Protein AF-A0A815N388-F1 (afdb_monomer_lite)

Structure (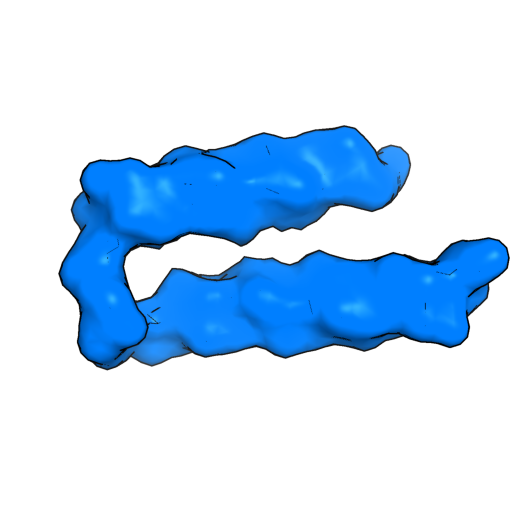mmCIF, N/CA/C/O backbone):
data_AF-A0A815N388-F1
#
_entry.id   AF-A0A815N388-F1
#
loop_
_atom_site.group_PDB
_atom_site.id
_atom_site.type_symbol
_atom_site.label_atom_id
_atom_site.label_alt_id
_atom_site.label_comp_id
_atom_site.label_asym_id
_atom_site.label_entity_id
_atom_site.label_seq_id
_atom_site.pdbx_PDB_ins_code
_atom_site.Cartn_x
_atom_site.Cartn_y
_atom_site.Cartn_z
_atom_site.occupancy
_atom_site.B_iso_or_equiv
_atom_site.auth_seq_id
_atom_site.auth_comp_id
_atom_site.auth_asym_id
_atom_site.auth_atom_id
_atom_site.pdbx_PDB_model_num
ATOM 1 N N . ALA A 1 1 ? -0.810 5.989 13.998 1.00 66.19 1 ALA A N 1
ATOM 2 C CA . ALA A 1 1 ? -0.762 4.801 13.116 1.00 66.19 1 ALA A CA 1
ATOM 3 C C . ALA A 1 1 ? -1.200 5.131 11.685 1.00 66.19 1 ALA A C 1
ATOM 5 O O . ALA A 1 1 ? -0.380 5.000 10.790 1.00 66.19 1 ALA A O 1
ATOM 6 N N . MET A 1 2 ? -2.423 5.636 11.469 1.00 81.88 2 MET A N 1
ATOM 7 C CA . MET A 1 2 ? -2.993 5.915 10.135 1.00 81.88 2 MET A CA 1
ATOM 8 C C . MET A 1 2 ? -2.107 6.777 9.212 1.00 81.88 2 MET A C 1
ATOM 10 O O . MET A 1 2 ? -1.843 6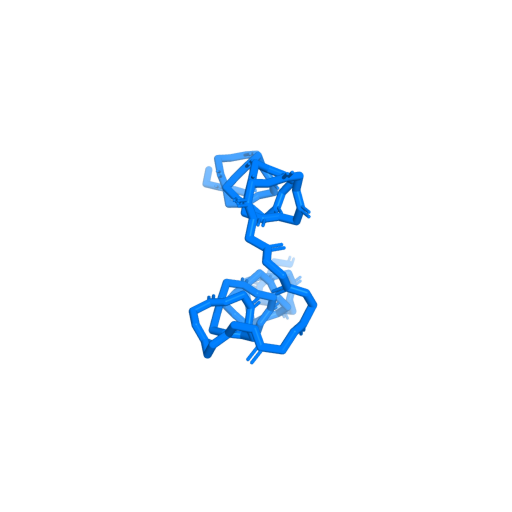.395 8.077 1.00 81.88 2 MET A O 1
ATOM 14 N N . LYS A 1 3 ? -1.584 7.899 9.731 1.00 86.81 3 LYS A N 1
ATOM 15 C CA . LYS A 1 3 ? -0.736 8.847 8.985 1.00 86.81 3 LYS A CA 1
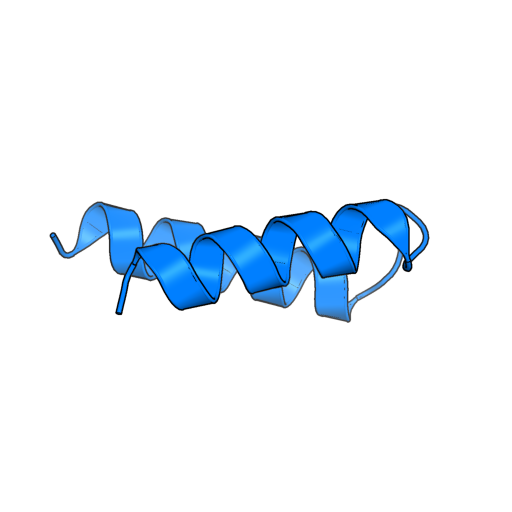ATOM 16 C C . LYS A 1 3 ? 0.520 8.195 8.390 1.00 86.81 3 LYS A C 1
ATOM 18 O O . LYS A 1 3 ? 0.855 8.446 7.241 1.00 86.81 3 LYS A O 1
ATOM 23 N N . ASN A 1 4 ? 1.180 7.320 9.152 1.00 86.31 4 ASN A N 1
ATOM 24 C CA . ASN A 1 4 ? 2.414 6.660 8.711 1.00 86.31 4 ASN A CA 1
ATOM 25 C C . ASN A 1 4 ? 2.146 5.669 7.571 1.00 86.31 4 ASN A C 1
ATOM 27 O O . ASN A 1 4 ? 2.969 5.515 6.678 1.00 86.31 4 ASN A O 1
ATOM 31 N N . ILE A 1 5 ? 0.986 5.010 7.595 1.00 85.81 5 ILE A N 1
ATOM 32 C CA . ILE A 1 5 ? 0.606 4.005 6.596 1.00 85.81 5 ILE A CA 1
ATOM 33 C C . ILE A 1 5 ? 0.136 4.683 5.313 1.00 85.81 5 ILE A C 1
ATOM 35 O O . ILE A 1 5 ? 0.485 4.234 4.228 1.00 85.81 5 ILE A O 1
ATOM 39 N N . GLN A 1 6 ? -0.576 5.805 5.429 1.00 89.88 6 GLN A N 1
ATOM 40 C CA . GLN A 1 6 ? -0.902 6.645 4.281 1.00 89.88 6 GLN A CA 1
ATOM 41 C C . GLN A 1 6 ? 0.367 7.163 3.587 1.00 89.88 6 GLN A C 1
ATOM 43 O O . GLN A 1 6 ? 0.516 6.956 2.387 1.00 89.88 6 GLN A O 1
ATOM 48 N N . GLN A 1 7 ? 1.320 7.727 4.341 1.00 92.56 7 GLN A N 1
ATOM 49 C CA . GLN A 1 7 ? 2.601 8.172 3.775 1.00 92.56 7 GLN A CA 1
ATOM 50 C C . GLN A 1 7 ? 3.381 7.027 3.118 1.00 92.56 7 GLN A C 1
ATOM 52 O O . GLN A 1 7 ? 3.998 7.225 2.076 1.00 92.56 7 GLN A O 1
ATOM 57 N N . ALA A 1 8 ? 3.352 5.822 3.696 1.00 89.88 8 ALA A N 1
ATOM 58 C CA . ALA A 1 8 ? 3.990 4.658 3.087 1.00 89.88 8 ALA A CA 1
ATOM 59 C C . ALA A 1 8 ? 3.351 4.298 1.734 1.00 89.88 8 ALA A C 1
ATOM 61 O O . ALA A 1 8 ? 4.072 4.002 0.784 1.00 89.88 8 ALA A O 1
ATOM 62 N N . VAL A 1 9 ? 2.019 4.368 1.624 1.00 90.94 9 VAL A N 1
ATOM 63 C CA . VAL A 1 9 ? 1.302 4.140 0.360 1.00 90.94 9 VAL A CA 1
ATOM 64 C C . VAL A 1 9 ? 1.636 5.216 -0.672 1.00 90.94 9 VAL A C 1
ATOM 66 O O . VAL A 1 9 ? 1.865 4.872 -1.827 1.00 90.94 9 VAL A O 1
ATOM 69 N N . GLU A 1 10 ? 1.688 6.489 -0.280 1.00 93.56 10 GLU A N 1
ATOM 70 C CA . GLU A 1 10 ? 2.031 7.602 -1.180 1.00 93.56 10 GLU A CA 1
ATOM 71 C C . GLU A 1 10 ? 3.455 7.454 -1.730 1.00 93.56 10 GLU A C 1
ATOM 73 O O . GLU A 1 10 ? 3.646 7.435 -2.945 1.00 93.56 10 GLU A O 1
ATOM 78 N N . ILE A 1 11 ? 4.443 7.219 -0.859 1.00 93.06 11 ILE A N 1
ATOM 79 C CA . ILE A 1 11 ? 5.835 6.986 -1.273 1.00 93.06 11 ILE A CA 1
ATOM 80 C C . ILE A 1 11 ? 5.930 5.746 -2.171 1.00 93.06 11 ILE A C 1
ATOM 82 O O . ILE A 1 11 ? 6.615 5.770 -3.192 1.00 93.06 11 ILE A O 1
ATOM 86 N N . ALA A 1 12 ? 5.238 4.658 -1.825 1.00 91.44 12 ALA A N 1
ATOM 87 C CA . ALA A 1 12 ? 5.233 3.449 -2.638 1.00 91.44 12 ALA A CA 1
ATOM 88 C C . ALA A 1 12 ? 4.631 3.698 -4.033 1.00 91.44 12 ALA A C 1
ATOM 90 O O . ALA A 1 12 ? 5.160 3.175 -5.008 1.00 91.44 12 ALA A O 1
ATOM 91 N N . GLN A 1 13 ? 3.571 4.505 -4.152 1.00 92.25 13 GLN A N 1
ATOM 92 C CA . GLN A 1 13 ? 2.966 4.859 -5.443 1.00 92.25 13 GLN A CA 1
ATOM 93 C C . GLN A 1 13 ? 3.883 5.729 -6.308 1.00 92.25 13 GLN A C 1
ATOM 95 O O . GLN A 1 13 ? 3.898 5.560 -7.523 1.00 92.25 13 GLN A O 1
ATOM 100 N N . GLU A 1 14 ? 4.647 6.641 -5.703 1.00 94.75 14 GLU A N 1
ATOM 101 C CA . GLU A 1 14 ? 5.592 7.494 -6.433 1.00 94.75 14 GLU A CA 1
ATOM 102 C C . GLU A 1 14 ? 6.856 6.748 -6.873 1.00 94.75 14 GLU A C 1
ATOM 104 O O . GLU A 1 14 ? 7.452 7.077 -7.899 1.00 94.75 14 GLU A O 1
ATOM 109 N N . LYS A 1 15 ? 7.316 5.784 -6.068 1.00 92.88 15 LYS A N 1
ATOM 110 C CA . LYS A 1 15 ? 8.611 5.118 -6.270 1.00 92.88 15 LYS A CA 1
ATOM 111 C C . LYS A 1 15 ? 8.510 3.784 -6.996 1.00 92.88 15 LYS A C 1
ATOM 113 O O . LYS A 1 15 ? 9.503 3.360 -7.585 1.00 92.88 15 LYS A O 1
ATOM 118 N N . LEU A 1 16 ? 7.362 3.112 -6.938 1.00 90.81 16 LEU A N 1
ATOM 119 C CA . LEU A 1 16 ? 7.182 1.787 -7.519 1.00 90.81 16 LEU A CA 1
ATOM 120 C C . LEU A 1 16 ? 6.241 1.831 -8.728 1.00 90.81 16 LEU A C 1
ATOM 122 O O . LEU A 1 16 ? 5.255 2.568 -8.725 1.00 90.81 16 LEU A O 1
ATOM 126 N N . PRO A 1 17 ? 6.485 0.988 -9.745 1.00 89.50 17 PRO A N 1
ATOM 127 C CA . PRO A 1 17 ? 5.522 0.759 -10.811 1.00 89.50 17 PRO A CA 1
ATOM 128 C C . PRO A 1 17 ? 4.171 0.301 -10.254 1.00 89.50 17 PRO A C 1
ATOM 130 O O . PRO A 1 17 ? 4.098 -0.423 -9.260 1.00 89.50 17 PRO A O 1
ATOM 133 N N . SER A 1 18 ? 3.090 0.641 -10.952 1.00 82.81 18 SER A N 1
ATOM 134 C CA . SER A 1 18 ? 1.722 0.253 -10.585 1.00 82.81 18 SER A CA 1
ATOM 135 C C . SER A 1 18 ? 1.503 -1.266 -10.502 1.00 82.81 18 SER A C 1
ATOM 137 O O . SER A 1 18 ? 0.598 -1.709 -9.799 1.00 82.81 18 SER A O 1
ATOM 139 N N . THR A 1 19 ? 2.342 -2.058 -11.173 1.00 87.62 19 THR A N 1
ATOM 140 C CA . THR A 1 19 ? 2.364 -3.531 -11.158 1.00 87.62 19 THR A CA 1
ATOM 141 C C . THR A 1 19 ? 3.231 -4.142 -10.053 1.00 87.62 19 THR A C 1
ATOM 143 O O . THR A 1 19 ? 3.333 -5.364 -9.969 1.00 87.62 19 THR A O 1
ATOM 146 N N . HIS A 1 20 ? 3.870 -3.335 -9.203 1.00 86.38 20 HIS A N 1
ATOM 147 C CA . HIS A 1 20 ? 4.766 -3.853 -8.177 1.00 86.38 20 HIS A CA 1
ATOM 148 C C . HIS A 1 20 ? 3.987 -4.581 -7.061 1.00 86.38 20 HIS A C 1
ATOM 150 O O . HIS A 1 20 ? 3.083 -3.983 -6.472 1.00 86.38 20 HIS A O 1
ATOM 156 N N . PRO A 1 21 ? 4.347 -5.826 -6.694 1.00 88.81 21 PRO A N 1
ATOM 157 C CA . PRO A 1 21 ? 3.584 -6.630 -5.732 1.00 88.81 21 PRO A CA 1
ATOM 158 C C . PRO A 1 21 ? 3.438 -5.947 -4.364 1.00 88.81 21 PRO A C 1
ATOM 160 O O . PRO A 1 21 ? 2.336 -5.864 -3.827 1.00 88.81 21 PRO A O 1
ATOM 163 N N . HIS A 1 22 ? 4.505 -5.324 -3.856 1.00 87.19 22 HIS A N 1
ATOM 164 C CA . HIS A 1 22 ? 4.443 -4.621 -2.569 1.00 87.19 22 HIS A CA 1
ATOM 165 C C . HIS A 1 22 ? 3.529 -3.386 -2.577 1.00 87.19 22 HIS A C 1
ATOM 167 O O . HIS A 1 22 ? 3.018 -2.995 -1.530 1.00 87.19 22 HIS A O 1
ATOM 173 N N . LEU A 1 23 ? 3.256 -2.784 -3.741 1.00 89.44 23 LEU A N 1
ATOM 174 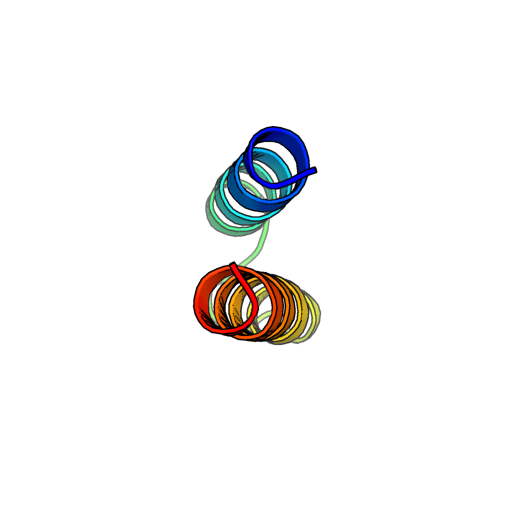C CA . LEU A 1 23 ? 2.321 -1.661 -3.822 1.00 89.44 23 LEU A CA 1
ATOM 175 C C . LEU A 1 23 ? 0.886 -2.106 -3.514 1.00 89.44 23 LEU A C 1
ATOM 177 O O . LEU A 1 23 ? 0.126 -1.369 -2.880 1.00 89.44 23 LEU A O 1
ATOM 181 N N . LEU A 1 24 ? 0.526 -3.316 -3.946 1.00 88.81 24 LEU A N 1
ATOM 182 C CA . LEU A 1 24 ? -0.759 -3.927 -3.633 1.00 88.81 24 LEU A CA 1
ATOM 183 C C . LEU A 1 24 ? -0.866 -4.211 -2.130 1.00 88.81 24 LEU A C 1
ATOM 185 O O . LEU A 1 24 ? -1.849 -3.820 -1.504 1.00 88.81 24 LEU A O 1
ATOM 189 N N . GLU 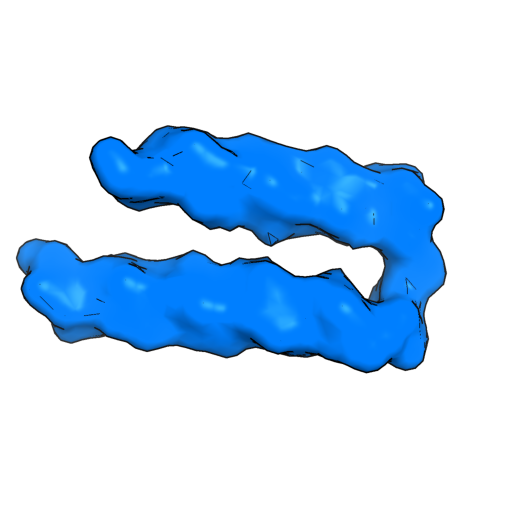A 1 25 ? 0.179 -4.789 -1.535 1.00 89.31 25 GLU A N 1
ATOM 190 C CA . GLU A 1 25 ? 0.227 -5.097 -0.100 1.00 89.31 25 GLU A CA 1
ATOM 191 C C . GLU A 1 25 ? 0.072 -3.847 0.781 1.00 89.31 25 GLU A C 1
ATOM 193 O O . GLU A 1 25 ? -0.680 -3.863 1.763 1.00 89.31 25 GLU A O 1
ATOM 198 N N . TYR A 1 26 ? 0.724 -2.732 0.424 1.00 88.88 26 TYR A N 1
ATOM 199 C CA . TYR A 1 26 ? 0.581 -1.471 1.158 1.00 88.88 26 TYR A CA 1
ATOM 200 C C . TYR A 1 26 ? -0.843 -0.914 1.075 1.00 88.88 26 TYR A C 1
ATOM 202 O O . TYR A 1 26 ? -1.398 -0.490 2.093 1.00 88.88 26 TYR A O 1
ATOM 210 N N . LYS A 1 27 ? -1.465 -0.960 -0.110 1.00 88.81 27 LYS A N 1
ATOM 211 C CA . LYS A 1 27 ? -2.853 -0.515 -0.307 1.00 88.81 27 LYS A CA 1
ATOM 212 C C . LYS A 1 27 ? -3.841 -1.374 0.481 1.00 88.81 27 LYS A C 1
ATOM 214 O O . LYS A 1 27 ? -4.710 -0.835 1.164 1.00 88.81 27 LYS A O 1
ATOM 219 N N . GLU A 1 28 ? -3.692 -2.696 0.444 1.00 90.62 28 GLU A N 1
ATOM 220 C CA . GLU A 1 28 ? -4.546 -3.606 1.213 1.00 90.62 28 GLU A CA 1
ATOM 221 C C . GLU A 1 28 ? -4.398 -3.406 2.722 1.00 90.62 28 GLU A C 1
ATOM 223 O O . GLU A 1 28 ? -5.387 -3.425 3.458 1.00 90.62 28 GLU A O 1
ATOM 228 N N . THR A 1 29 ? -3.167 -3.204 3.195 1.00 89.31 29 THR A N 1
ATOM 229 C CA . THR A 1 29 ? -2.885 -2.951 4.612 1.00 89.31 29 THR A CA 1
ATOM 230 C C . THR A 1 29 ? -3.519 -1.641 5.070 1.00 89.31 29 THR A C 1
ATOM 232 O O . THR A 1 29 ? -4.155 -1.603 6.127 1.00 89.31 29 THR A O 1
ATOM 235 N N . PHE A 1 30 ? -3.416 -0.589 4.256 1.00 90.50 30 PHE A N 1
ATOM 236 C CA . PHE A 1 30 ? -4.080 0.684 4.513 1.00 90.50 30 PHE A CA 1
ATOM 237 C C . PHE A 1 30 ? -5.602 0.522 4.615 1.00 90.50 30 PHE A C 1
ATOM 239 O O . PHE A 1 30 ? -6.193 0.950 5.606 1.00 90.50 30 PHE A O 1
ATOM 246 N N . GLU A 1 31 ? -6.233 -0.172 3.665 1.00 91.25 31 GLU A N 1
ATOM 247 C CA . GLU A 1 31 ? -7.681 -0.418 3.685 1.00 91.25 31 GLU A CA 1
ATOM 248 C C . GLU A 1 31 ? -8.131 -1.254 4.893 1.00 91.25 31 GLU A C 1
ATOM 250 O O . GLU A 1 31 ? -9.156 -0.954 5.509 1.00 91.25 31 GLU A O 1
ATOM 255 N N . LYS A 1 32 ? -7.364 -2.280 5.285 1.00 91.06 32 LYS A N 1
ATOM 256 C CA . LYS A 1 32 ? -7.661 -3.103 6.472 1.00 91.06 32 LYS A CA 1
ATOM 257 C C . LYS A 1 32 ? -7.649 -2.279 7.758 1.00 91.06 32 LYS A C 1
ATOM 259 O O . LYS A 1 32 ? -8.493 -2.492 8.624 1.00 91.06 32 LYS A O 1
ATOM 264 N N . ILE A 1 33 ? -6.702 -1.353 7.888 1.00 87.81 33 ILE A N 1
ATOM 265 C CA . ILE A 1 33 ? -6.577 -0.498 9.074 1.00 87.81 33 ILE A CA 1
ATOM 266 C C . ILE A 1 33 ? -7.633 0.603 9.055 1.00 87.81 33 ILE A C 1
ATOM 268 O O . ILE A 1 33 ? -8.246 0.859 10.087 1.00 87.81 33 ILE A O 1
ATOM 272 N N . ARG A 1 34 ? -7.924 1.170 7.878 1.00 87.56 34 ARG A N 1
ATOM 273 C CA . ARG A 1 34 ? -9.002 2.144 7.685 1.00 87.56 34 ARG A CA 1
ATOM 274 C C . ARG A 1 34 ? -10.368 1.601 8.082 1.00 87.56 34 ARG A C 1
ATOM 276 O O . ARG A 1 34 ? -11.147 2.340 8.654 1.00 87.56 34 ARG A O 1
ATOM 283 N N . LYS A 1 35 ? -10.655 0.328 7.791 1.00 89.50 35 LYS A N 1
ATOM 284 C CA . LYS A 1 35 ? -11.928 -0.324 8.151 1.00 89.50 35 LYS A CA 1
ATOM 285 C C . LYS A 1 35 ? -12.046 -0.720 9.628 1.00 89.50 35 LYS A C 1
ATOM 287 O O . LYS A 1 35 ? -13.142 -1.060 10.059 1.00 89.50 35 LYS A O 1
ATOM 292 N N . LYS A 1 36 ? -10.935 -0.770 10.371 1.00 83.12 36 LYS A N 1
ATOM 293 C CA . LYS A 1 36 ? -10.905 -1.136 11.800 1.00 83.12 36 LYS A CA 1
ATOM 294 C C . LYS A 1 36 ? -10.937 0.074 12.742 1.00 83.12 36 LYS A C 1
ATOM 296 O O . LYS A 1 36 ? -11.013 -0.129 13.951 1.00 83.12 36 LYS A O 1
ATOM 301 N N . MET A 1 37 ? -10.826 1.282 12.194 1.00 64.69 37 MET A N 1
ATOM 302 C CA . MET A 1 37 ? -10.966 2.568 12.886 1.00 64.69 37 MET A CA 1
ATOM 303 C C . MET A 1 37 ? -12.359 3.128 12.623 1.00 64.69 37 MET A C 1
ATOM 305 O O . MET A 1 37 ? -12.894 3.767 13.549 1.00 64.69 37 MET A O 1
#

Sequence (37 aa):
AMKNIQQAVEIAQEKLPSTHPHLLEYKETFEKIRKKM

Organism: NCBI:txid392033

Secondary structure (DSSP, 8-state):
-HHHHHHHHHHHHHHS-TT-HHHHHHHHHHHHHHTT-

pLDDT: mean 87.89, std 6.07, range [64.69, 94.75]

Radius of gyration: 9.69 Å; chains: 1; bounding box: 20×16×24 Å

Fo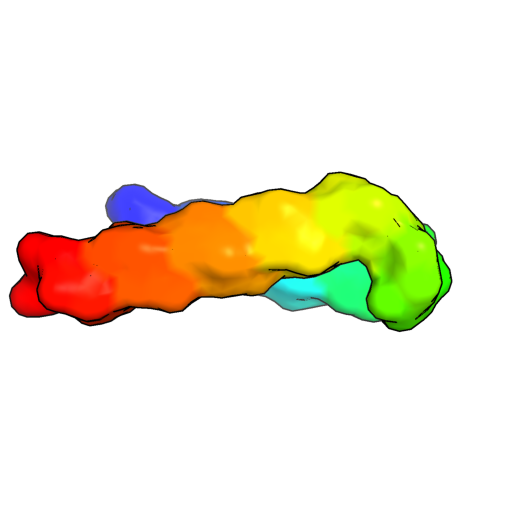ldseek 3Di:
DLVVLVVVLVCCPVPDDPPDPVNVVSVVVNVVVVVVD